Protein AF-A0A9X9QB21-F1 (afdb_monomer_lite)

Sequence (89 aa):
WLNSLLEESQASLHLVIRQAAANIQETGFQLIEFLSSFPAQVGLLGIQMIWTRDSEEALRNAKFDKRIMQKTNQSFLELLNTLIGITTK

Structure (mmCIF, N/CA/C/O backbone):
data_AF-A0A9X9QB21-F1
#
_entry.id   AF-A0A9X9QB21-F1
#
loop_
_atom_site.group_PDB
_atom_site.id
_atom_site.type_symbol
_atom_site.label_atom_id
_atom_site.label_alt_id
_atom_site.label_comp_id
_atom_site.label_asym_id
_atom_site.label_entity_id
_atom_site.label_seq_id
_atom_site.pdbx_PDB_ins_code
_atom_site.Cartn_x
_atom_site.Cartn_y
_atom_site.Cartn_z
_atom_site.occupancy
_atom_site.B_iso_or_equiv
_atom_site.auth_seq_id
_atom_site.auth_comp_id
_atom_site.auth_asym_id
_atom_site.auth_atom_i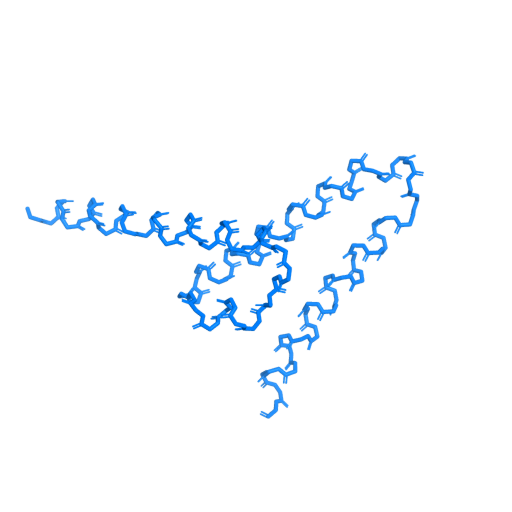d
_atom_site.pdbx_PDB_model_num
ATOM 1 N N . TRP A 1 1 ? 26.763 7.638 -21.528 1.00 89.81 1 TRP A N 1
ATOM 2 C CA . TRP A 1 1 ? 25.749 6.603 -21.803 1.00 89.81 1 TRP A CA 1
ATOM 3 C C . TRP A 1 1 ? 25.302 5.904 -20.524 1.00 89.81 1 TRP A C 1
ATOM 5 O O . TRP A 1 1 ? 24.109 5.898 -20.288 1.00 89.81 1 TRP A O 1
ATOM 15 N N . LEU A 1 2 ? 26.204 5.391 -19.669 1.00 93.44 2 LEU A N 1
ATOM 16 C CA . LEU A 1 2 ? 25.810 4.734 -18.409 1.00 93.44 2 LEU A CA 1
ATOM 17 C C . LEU A 1 2 ? 25.079 5.687 -17.446 1.00 93.44 2 LEU A C 1
ATOM 19 O O . LEU A 1 2 ? 24.017 5.343 -16.948 1.00 93.44 2 LEU A O 1
ATOM 23 N N . ASN A 1 3 ? 25.603 6.902 -17.245 1.00 95.50 3 ASN A N 1
ATOM 24 C CA . ASN A 1 3 ? 24.934 7.903 -16.402 1.00 95.50 3 ASN A CA 1
ATOM 25 C C . ASN A 1 3 ? 23.575 8.312 -16.975 1.00 95.50 3 ASN A C 1
ATOM 27 O O . ASN A 1 3 ? 22.597 8.327 -16.248 1.00 95.50 3 ASN A O 1
ATOM 31 N N . SER A 1 4 ? 23.493 8.545 -18.287 1.00 96.00 4 SER A N 1
ATOM 32 C CA . SER A 1 4 ? 22.224 8.852 -18.955 1.00 96.00 4 SER A CA 1
ATOM 33 C C . SER A 1 4 ? 21.213 7.709 -18.806 1.00 96.00 4 SER A C 1
ATOM 35 O O . SER A 1 4 ? 20.052 7.949 -18.520 1.00 96.00 4 SER A O 1
ATOM 37 N N . LEU A 1 5 ? 21.652 6.451 -18.927 1.00 96.19 5 LEU A N 1
ATOM 38 C CA . LEU A 1 5 ? 20.797 5.287 -18.689 1.00 96.19 5 LEU A CA 1
ATOM 39 C C . LEU A 1 5 ? 20.325 5.210 -17.229 1.00 96.19 5 LEU A C 1
ATOM 41 O O . LEU A 1 5 ? 19.178 4.851 -16.975 1.00 96.19 5 LEU A O 1
ATOM 45 N N . LEU A 1 6 ? 21.197 5.535 -16.272 1.00 95.88 6 LEU A N 1
ATOM 46 C CA . LEU A 1 6 ? 20.849 5.576 -14.854 1.00 95.88 6 LEU A CA 1
ATOM 47 C C . LEU A 1 6 ? 19.803 6.661 -14.565 1.00 95.88 6 LEU A C 1
ATOM 49 O O . LEU A 1 6 ? 18.823 6.375 -13.883 1.00 95.88 6 LEU A O 1
ATOM 53 N N . GLU A 1 7 ? 19.990 7.867 -15.101 1.00 97.44 7 GLU A N 1
ATOM 54 C CA . GLU A 1 7 ? 19.050 8.986 -14.958 1.00 97.44 7 GLU A CA 1
ATOM 55 C C . GLU A 1 7 ? 17.674 8.633 -15.535 1.00 97.44 7 GLU A C 1
ATOM 57 O O . GLU A 1 7 ? 16.663 8.782 -14.848 1.00 97.44 7 GLU A O 1
ATOM 62 N N . GLU A 1 8 ? 17.631 8.068 -16.744 1.00 96.81 8 GLU A N 1
ATOM 63 C CA . GLU A 1 8 ? 16.380 7.631 -17.376 1.00 96.81 8 GLU A CA 1
ATOM 64 C C . GLU A 1 8 ? 15.703 6.489 -16.603 1.00 96.81 8 GLU A C 1
ATOM 66 O O . GLU A 1 8 ? 14.486 6.488 -16.411 1.00 96.81 8 GLU A O 1
ATOM 71 N N . SER A 1 9 ? 16.482 5.531 -16.091 1.00 94.62 9 SER A N 1
ATOM 72 C CA . SER A 1 9 ? 15.961 4.443 -15.255 1.00 94.62 9 SER A CA 1
ATOM 73 C C . SER A 1 9 ? 15.332 4.973 -13.961 1.00 94.62 9 SER A C 1
ATOM 75 O O . SER A 1 9 ? 14.224 4.576 -13.593 1.00 94.62 9 SER A O 1
ATOM 77 N N . GLN A 1 10 ? 15.990 5.929 -13.296 1.00 96.00 10 GLN A N 1
ATOM 78 C CA . GLN A 1 10 ? 15.459 6.581 -12.096 1.00 96.00 10 GLN A CA 1
ATOM 79 C C . GLN A 1 10 ? 14.204 7.406 -12.397 1.00 96.00 10 GLN A C 1
ATOM 81 O O . GLN A 1 10 ? 13.234 7.340 -11.639 1.00 96.00 10 GLN A O 1
ATOM 86 N N . ALA A 1 11 ? 14.191 8.156 -13.502 1.00 97.19 11 ALA A N 1
ATOM 87 C CA . ALA A 1 11 ? 13.032 8.938 -13.924 1.00 97.19 11 ALA A CA 1
ATOM 88 C C . ALA A 1 11 ? 11.820 8.038 -14.214 1.00 97.19 11 ALA A C 1
ATOM 90 O O . ALA A 1 11 ? 10.717 8.307 -13.728 1.00 97.19 11 ALA A O 1
ATOM 91 N N . SER A 1 12 ? 12.040 6.934 -14.932 1.00 96.62 12 SER A N 1
ATOM 92 C CA . SER A 1 12 ? 11.018 5.923 -15.212 1.00 96.62 12 SER A CA 1
ATOM 93 C C . SER A 1 12 ? 10.478 5.291 -13.925 1.00 96.62 12 SER A C 1
ATOM 95 O O . SER A 1 12 ? 9.265 5.263 -13.709 1.00 96.62 12 SER A O 1
ATOM 97 N N . LEU A 1 13 ? 11.359 4.882 -13.002 1.00 96.19 13 LEU A N 1
ATOM 98 C CA . LEU A 1 13 ? 10.946 4.328 -11.710 1.00 96.19 13 LEU A CA 1
ATOM 99 C C . LEU A 1 13 ? 10.118 5.332 -10.894 1.00 96.19 13 LEU A C 1
ATOM 101 O O . LEU A 1 13 ? 9.072 4.972 -10.352 1.00 96.19 13 LEU A O 1
ATOM 105 N N . HIS A 1 14 ? 10.542 6.597 -10.829 1.00 97.00 14 HIS A N 1
ATOM 106 C CA . HIS A 1 14 ? 9.783 7.645 -10.146 1.00 97.00 14 HIS A CA 1
ATOM 107 C C . HIS A 1 14 ? 8.397 7.859 -10.758 1.00 97.00 14 HIS A C 1
ATOM 109 O O . HIS A 1 14 ? 7.439 8.086 -10.014 1.00 97.00 14 HIS A O 1
ATOM 115 N N . LEU A 1 15 ? 8.267 7.779 -12.084 1.00 97.75 15 LEU A N 1
ATOM 116 C CA . LEU A 1 15 ? 6.973 7.879 -12.752 1.00 97.75 15 LEU A CA 1
ATOM 117 C C . LEU A 1 15 ? 6.046 6.731 -12.334 1.00 97.75 15 LEU A C 1
ATOM 119 O O . LEU A 1 15 ? 4.905 6.986 -11.949 1.00 97.75 15 LEU A O 1
ATOM 123 N N . VAL A 1 16 ? 6.550 5.495 -12.336 1.00 97.50 16 VAL A N 1
ATOM 124 C CA . VAL A 1 16 ? 5.779 4.309 -11.931 1.00 97.50 16 VAL A CA 1
ATOM 125 C C . VAL A 1 16 ? 5.353 4.400 -10.461 1.00 97.50 16 VAL A C 1
ATOM 127 O O . VAL A 1 16 ? 4.196 4.137 -10.141 1.00 97.50 16 VAL A O 1
ATOM 130 N N . ILE A 1 17 ? 6.240 4.849 -9.564 1.00 97.44 17 ILE A N 1
ATOM 131 C CA . ILE A 1 17 ? 5.902 5.065 -8.145 1.00 97.44 17 ILE A CA 1
ATOM 132 C C . ILE A 1 17 ? 4.813 6.134 -7.992 1.00 97.44 17 ILE A C 1
ATOM 134 O O . ILE A 1 17 ? 3.890 5.958 -7.199 1.00 97.44 17 ILE A O 1
ATOM 138 N N . ARG A 1 18 ? 4.882 7.236 -8.751 1.00 97.06 18 ARG A N 1
ATOM 139 C CA . ARG A 1 18 ? 3.851 8.290 -8.716 1.00 97.06 18 ARG A CA 1
ATOM 140 C C . ARG A 1 18 ? 2.497 7.791 -9.206 1.00 97.06 18 ARG A C 1
ATOM 142 O O . ARG A 1 18 ? 1.484 8.134 -8.606 1.00 97.06 18 ARG A O 1
ATOM 149 N N . GLN A 1 19 ? 2.478 6.988 -10.266 1.00 97.00 19 GLN A N 1
ATOM 150 C CA . GLN A 1 19 ? 1.250 6.369 -10.768 1.00 97.00 19 GLN A CA 1
ATOM 151 C C . GLN A 1 19 ? 0.646 5.425 -9.727 1.00 97.00 19 GLN A C 1
ATOM 153 O O . GLN A 1 19 ? -0.545 5.521 -9.443 1.00 97.00 19 GLN A O 1
ATOM 158 N N . ALA A 1 20 ? 1.469 4.588 -9.091 1.00 97.12 20 ALA A N 1
ATOM 159 C CA . ALA A 1 20 ? 1.020 3.731 -7.999 1.00 97.12 20 ALA A CA 1
ATOM 160 C C . ALA A 1 20 ? 0.447 4.550 -6.829 1.00 97.12 20 ALA A C 1
ATOM 162 O O . ALA A 1 20 ? -0.635 4.243 -6.334 1.00 97.12 20 ALA A O 1
ATOM 163 N N . ALA A 1 21 ? 1.127 5.631 -6.433 1.00 96.69 21 ALA A N 1
ATOM 164 C CA . ALA A 1 21 ? 0.681 6.523 -5.364 1.00 96.69 21 ALA A CA 1
ATOM 165 C C . ALA A 1 21 ? -0.644 7.243 -5.682 1.00 96.69 21 ALA A C 1
ATOM 167 O O . ALA A 1 21 ? -1.421 7.511 -4.768 1.00 96.69 21 ALA A O 1
ATOM 168 N N . ALA A 1 22 ? -0.913 7.552 -6.953 1.00 96.31 22 ALA A N 1
ATOM 169 C CA . ALA A 1 22 ? -2.203 8.091 -7.379 1.00 96.31 22 ALA A CA 1
ATOM 170 C C . ALA A 1 22 ? -3.298 7.014 -7.335 1.00 96.31 22 ALA A C 1
ATOM 172 O O . ALA A 1 22 ? -4.380 7.259 -6.808 1.00 96.31 22 ALA A O 1
ATOM 173 N N . ASN A 1 23 ? -2.992 5.804 -7.809 1.00 96.19 23 ASN A N 1
ATOM 174 C CA . ASN A 1 23 ? -3.962 4.717 -7.894 1.00 96.19 23 ASN A CA 1
ATOM 175 C C . ASN A 1 23 ? -4.467 4.254 -6.512 1.00 96.19 23 ASN A C 1
ATOM 177 O O . ASN A 1 23 ? -5.661 4.029 -6.338 1.00 96.19 23 ASN A O 1
ATOM 181 N N . ILE A 1 24 ? -3.607 4.226 -5.482 1.00 95.94 24 ILE A N 1
ATOM 182 C CA . ILE A 1 24 ? -4.020 3.909 -4.094 1.00 95.94 24 ILE A CA 1
ATOM 183 C C . ILE A 1 24 ? -4.954 4.958 -3.451 1.00 95.94 24 ILE A C 1
ATOM 185 O O . ILE A 1 24 ? -5.405 4.779 -2.314 1.00 95.94 24 ILE A O 1
ATOM 189 N N . GLN A 1 25 ? -5.192 6.093 -4.116 1.00 93.31 25 GLN A N 1
ATOM 190 C CA . GLN A 1 25 ? -6.109 7.147 -3.667 1.00 93.31 25 GLN A CA 1
ATOM 191 C C . GLN A 1 25 ? -7.434 7.140 -4.441 1.00 93.31 25 GLN A C 1
ATOM 193 O O . GLN A 1 25 ? -8.342 7.897 -4.096 1.00 93.31 25 GLN A O 1
ATOM 198 N N . GLU A 1 26 ? -7.565 6.307 -5.476 1.00 92.88 26 GLU A N 1
ATOM 199 C CA . GLU A 1 26 ? -8.776 6.238 -6.287 1.00 92.88 26 GLU A CA 1
ATOM 200 C C . GLU A 1 26 ? -9.952 5.644 -5.504 1.00 92.88 26 GLU A C 1
ATOM 202 O O . GLU A 1 26 ? -9.822 4.733 -4.680 1.00 92.88 26 GLU A O 1
ATOM 207 N N . THR A 1 27 ? -11.148 6.162 -5.785 1.00 88.50 27 THR A N 1
ATOM 208 C CA . THR A 1 27 ? -12.379 5.598 -5.228 1.00 88.50 27 THR A CA 1
ATOM 209 C C . THR A 1 27 ? -12.624 4.232 -5.861 1.00 88.50 27 THR A C 1
ATOM 211 O O . THR A 1 27 ? -12.696 4.124 -7.080 1.00 88.50 27 THR A O 1
ATOM 214 N N . GLY A 1 28 ? -12.780 3.196 -5.037 1.00 88.38 28 GLY A N 1
ATOM 215 C CA . GLY A 1 28 ? -12.949 1.823 -5.523 1.00 88.38 28 GLY A CA 1
ATOM 216 C C . GLY A 1 28 ? -11.644 1.042 -5.687 1.00 88.38 28 GLY A C 1
ATOM 217 O O . GLY A 1 28 ? -11.657 0.018 -6.362 1.00 88.38 28 GLY A O 1
ATOM 218 N N . PHE A 1 29 ? -10.549 1.495 -5.063 1.00 92.75 29 PHE A N 1
ATOM 219 C CA . PHE A 1 29 ? -9.272 0.780 -5.007 1.00 92.75 29 PHE A CA 1
ATOM 220 C C . PHE A 1 29 ? -9.438 -0.731 -4.766 1.00 92.75 29 PHE A C 1
ATOM 222 O O . PHE A 1 29 ? -10.024 -1.158 -3.766 1.00 92.75 29 PHE A O 1
ATOM 229 N N . GLN A 1 30 ? -8.865 -1.538 -5.662 1.00 93.69 30 GLN A N 1
ATOM 230 C CA . GLN A 1 30 ? -8.820 -2.993 -5.545 1.00 93.69 30 GLN A CA 1
ATOM 231 C C . GLN A 1 30 ? -7.376 -3.457 -5.356 1.00 93.69 30 GLN A C 1
ATOM 233 O O . GLN A 1 30 ? -6.564 -3.408 -6.278 1.00 93.69 30 GLN A O 1
ATOM 238 N N . LEU A 1 31 ? -7.063 -3.962 -4.158 1.00 94.62 31 LEU A N 1
ATOM 239 C CA . LEU A 1 31 ? -5.702 -4.362 -3.777 1.00 94.62 31 LEU A CA 1
ATOM 240 C C . LEU A 1 31 ? -5.063 -5.341 -4.771 1.00 94.62 31 LEU A C 1
ATOM 242 O O . LEU A 1 31 ? -3.877 -5.246 -5.065 1.00 94.62 31 LEU A O 1
ATOM 246 N N . ILE A 1 32 ? -5.839 -6.300 -5.269 1.00 95.12 32 ILE A N 1
ATOM 247 C CA . ILE A 1 32 ? -5.305 -7.405 -6.070 1.00 95.12 32 ILE A CA 1
ATOM 248 C C . ILE A 1 32 ? -4.996 -6.962 -7.490 1.00 95.12 32 ILE A C 1
ATOM 250 O O . ILE A 1 32 ? -3.928 -7.272 -8.012 1.00 95.12 32 ILE A O 1
ATOM 254 N N . GLU A 1 33 ? -5.893 -6.175 -8.074 1.00 95.56 33 GLU A N 1
ATOM 255 C CA . GLU A 1 33 ? -5.668 -5.542 -9.367 1.00 95.56 33 GLU A CA 1
ATOM 256 C C . GLU A 1 33 ? -4.448 -4.616 -9.305 1.00 95.56 33 GLU A C 1
ATOM 258 O O . GLU A 1 33 ? -3.546 -4.731 -10.139 1.00 95.56 33 GLU A O 1
ATOM 263 N N . PHE A 1 34 ? -4.349 -3.794 -8.254 1.00 96.88 34 PHE A N 1
ATOM 264 C CA . PHE A 1 34 ? -3.194 -2.935 -8.007 1.00 96.88 34 PHE A CA 1
ATOM 265 C C . PHE A 1 34 ? -1.880 -3.732 -7.960 1.00 96.88 34 PHE A C 1
ATOM 267 O O . PHE A 1 34 ? -0.945 -3.434 -8.703 1.00 96.88 34 PHE A O 1
ATOM 274 N N . LEU A 1 35 ? -1.809 -4.787 -7.143 1.00 95.94 35 LEU A N 1
ATOM 275 C CA . LEU A 1 35 ? -0.596 -5.603 -7.014 1.00 95.94 35 LEU A CA 1
ATOM 276 C C . LEU A 1 35 ? -0.242 -6.375 -8.289 1.00 95.94 35 LEU A C 1
ATOM 278 O O . LEU A 1 35 ? 0.931 -6.667 -8.505 1.00 95.94 35 LEU A O 1
ATOM 282 N N . SER A 1 36 ? -1.227 -6.690 -9.133 1.00 95.44 36 SER A N 1
ATOM 283 C CA . SER A 1 36 ? -0.989 -7.306 -10.443 1.00 95.44 36 SER A CA 1
ATOM 284 C C . SER A 1 36 ? -0.533 -6.308 -11.515 1.00 95.44 36 SER A C 1
ATOM 286 O O . SER A 1 36 ? 0.125 -6.704 -12.476 1.00 95.44 36 SER A O 1
ATOM 288 N N . SER A 1 37 ? -0.852 -5.021 -11.342 1.00 96.12 37 SER A N 1
ATOM 289 C CA . SER A 1 37 ? -0.584 -3.958 -12.321 1.00 96.12 37 SER A CA 1
ATOM 290 C C . SER A 1 37 ? 0.787 -3.301 -12.148 1.00 96.12 37 SER A C 1
ATOM 292 O O . SER A 1 37 ? 1.322 -2.733 -13.100 1.00 96.12 37 SER A O 1
ATOM 294 N N . PHE A 1 38 ? 1.372 -3.372 -10.949 1.00 95.88 38 PHE A N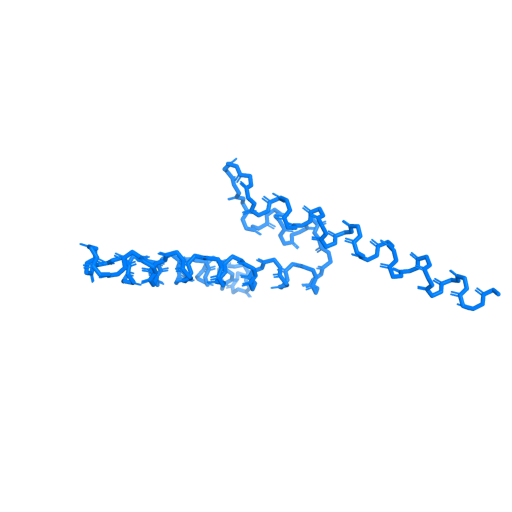 1
ATOM 295 C CA . PHE A 1 38 ? 2.653 -2.739 -10.633 1.00 95.88 38 PHE A CA 1
ATOM 296 C C . PHE A 1 38 ? 3.755 -3.764 -10.329 1.00 95.88 38 PHE A C 1
ATOM 298 O O . PHE A 1 38 ? 3.477 -4.843 -9.806 1.00 95.88 38 PHE A O 1
ATOM 305 N N . PRO A 1 39 ? 5.037 -3.429 -10.582 1.00 97.06 39 PRO A N 1
ATOM 306 C CA . PRO A 1 39 ? 6.156 -4.258 -10.142 1.00 97.06 39 PRO A CA 1
ATOM 307 C C . PRO A 1 39 ? 6.086 -4.534 -8.638 1.00 97.06 39 PRO A C 1
ATOM 309 O O . PRO A 1 39 ? 5.765 -3.635 -7.863 1.00 97.06 39 PRO A O 1
ATOM 312 N N . ALA A 1 40 ? 6.467 -5.737 -8.205 1.00 94.88 40 ALA A N 1
ATOM 313 C CA . ALA A 1 40 ? 6.287 -6.187 -6.820 1.00 94.88 40 ALA A CA 1
ATOM 314 C C . ALA A 1 40 ? 6.829 -5.210 -5.755 1.00 94.88 40 ALA A C 1
ATOM 316 O O . ALA A 1 40 ? 6.183 -4.988 -4.734 1.00 94.88 40 ALA A O 1
ATOM 317 N N . GLN A 1 41 ? 7.987 -4.582 -5.996 1.00 96.00 41 GLN A N 1
ATOM 318 C CA . GLN A 1 41 ? 8.556 -3.587 -5.075 1.00 96.00 41 GLN A CA 1
ATOM 319 C C . GLN A 1 41 ? 7.717 -2.305 -4.995 1.00 96.00 41 GLN A C 1
ATOM 321 O O . GLN A 1 41 ? 7.553 -1.746 -3.914 1.00 96.00 41 GLN A O 1
ATOM 326 N N . VAL A 1 42 ? 7.154 -1.857 -6.120 1.00 97.56 42 VAL A N 1
ATOM 327 C CA . VAL A 1 42 ? 6.247 -0.702 -6.159 1.00 97.56 42 VAL A CA 1
ATOM 328 C C . VAL A 1 42 ? 4.902 -1.060 -5.524 1.00 97.56 42 VAL A C 1
ATOM 330 O O . VAL A 1 42 ? 4.354 -0.258 -4.775 1.00 97.56 42 VAL A O 1
ATOM 333 N N . GLY A 1 43 ? 4.408 -2.281 -5.744 1.00 97.00 43 GLY A N 1
ATOM 334 C CA . GLY A 1 43 ? 3.220 -2.801 -5.067 1.00 97.00 43 GLY A CA 1
ATOM 335 C C . GLY A 1 43 ? 3.380 -2.816 -3.542 1.00 97.00 43 GLY A C 1
ATOM 336 O O . GLY A 1 43 ? 2.519 -2.312 -2.821 1.00 97.00 43 GLY A O 1
ATOM 337 N N . LEU A 1 44 ? 4.520 -3.309 -3.041 1.00 96.44 44 LEU A N 1
ATOM 338 C CA . LEU A 1 44 ? 4.845 -3.277 -1.611 1.00 96.44 44 LEU A CA 1
ATOM 339 C C . LEU A 1 44 ? 4.922 -1.841 -1.075 1.00 96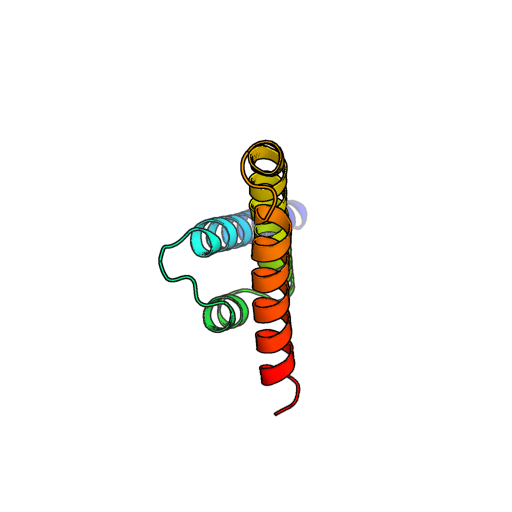.44 44 LEU A C 1
ATOM 341 O O . LEU A 1 44 ? 4.372 -1.557 -0.012 1.00 96.44 44 LEU A O 1
ATOM 345 N N . LEU A 1 45 ? 5.560 -0.933 -1.818 1.00 97.56 45 LEU A N 1
ATOM 346 C CA . LEU A 1 45 ? 5.609 0.484 -1.463 1.00 97.56 45 LEU A CA 1
ATOM 347 C C . LEU A 1 45 ? 4.200 1.101 -1.393 1.00 97.56 45 LEU A C 1
ATOM 349 O O . LEU A 1 45 ? 3.913 1.863 -0.474 1.00 97.56 45 LEU A O 1
ATOM 353 N N . GLY A 1 46 ? 3.298 0.736 -2.306 1.00 97.38 46 GLY A N 1
ATOM 354 C CA . GLY A 1 46 ? 1.897 1.158 -2.262 1.00 97.38 46 GLY A CA 1
ATOM 355 C C . GLY A 1 46 ? 1.173 0.696 -0.996 1.00 97.38 46 GLY A C 1
ATOM 356 O O . GLY A 1 46 ? 0.494 1.496 -0.354 1.00 97.38 46 GLY A O 1
ATOM 357 N N . ILE A 1 47 ? 1.376 -0.559 -0.574 1.00 96.56 47 ILE A N 1
ATOM 358 C CA . ILE A 1 47 ? 0.833 -1.067 0.701 1.00 96.56 47 ILE A CA 1
ATOM 359 C C . ILE A 1 47 ? 1.380 -0.254 1.881 1.00 96.56 47 ILE A C 1
ATOM 361 O O . ILE A 1 47 ? 0.614 0.132 2.765 1.00 96.56 47 ILE A O 1
ATOM 365 N N . GLN A 1 48 ? 2.685 0.039 1.888 1.00 97.38 48 GLN A N 1
ATOM 366 C CA . GLN A 1 48 ? 3.305 0.864 2.929 1.00 97.38 48 GLN A CA 1
ATOM 367 C C . GLN A 1 48 ? 2.686 2.267 2.978 1.00 97.38 48 GLN A C 1
ATOM 369 O O . GLN A 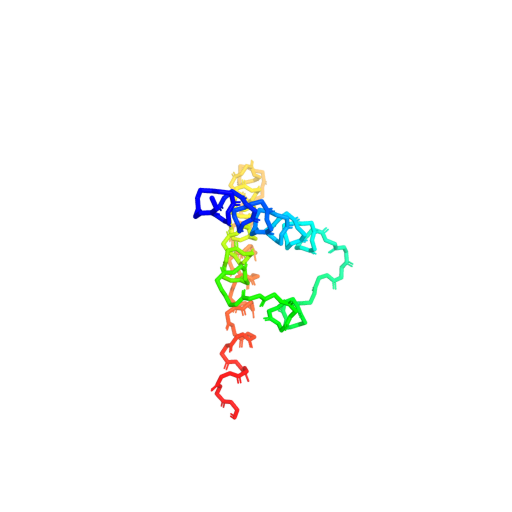1 48 ? 2.352 2.743 4.060 1.00 97.38 48 GLN A O 1
ATOM 374 N N . MET A 1 49 ? 2.466 2.902 1.823 1.00 97.44 49 MET A N 1
ATOM 375 C CA . MET A 1 49 ? 1.819 4.216 1.742 1.00 97.44 49 MET A CA 1
ATOM 376 C C . MET A 1 49 ? 0.392 4.201 2.309 1.00 97.44 49 MET A C 1
ATOM 378 O O . MET A 1 49 ? 0.039 5.114 3.056 1.00 97.44 49 MET A O 1
ATOM 382 N N . ILE A 1 50 ? -0.406 3.169 2.004 1.00 96.56 50 ILE A N 1
ATOM 383 C CA . ILE A 1 50 ? -1.759 2.990 2.565 1.00 96.56 50 ILE A CA 1
ATOM 384 C C . ILE A 1 50 ? -1.687 2.879 4.091 1.00 96.56 50 ILE A C 1
ATOM 386 O O . ILE A 1 50 ? -2.351 3.633 4.801 1.00 96.56 50 ILE A O 1
ATOM 390 N N . TRP A 1 51 ? -0.834 1.986 4.600 1.00 96.69 51 TRP A N 1
ATOM 391 C CA . TRP A 1 51 ? -0.676 1.770 6.039 1.00 96.69 51 TRP A CA 1
ATOM 392 C C . TRP A 1 51 ? -0.261 3.041 6.777 1.00 96.69 51 TRP A C 1
ATOM 394 O O . TRP A 1 51 ? -0.833 3.356 7.822 1.00 96.69 51 TRP A O 1
ATOM 404 N N . THR A 1 52 ? 0.712 3.783 6.245 1.00 97.69 52 THR A N 1
ATOM 405 C CA . THR A 1 52 ? 1.174 5.035 6.853 1.00 97.69 52 THR A CA 1
ATOM 406 C C . THR A 1 52 ? 0.074 6.092 6.847 1.00 97.69 52 THR A C 1
ATOM 408 O O . THR A 1 52 ? -0.235 6.637 7.907 1.00 97.69 52 THR A O 1
ATOM 411 N N . ARG A 1 53 ? -0.560 6.345 5.694 1.00 96.81 53 ARG A N 1
ATOM 412 C CA . ARG A 1 53 ? -1.626 7.349 5.550 1.00 96.81 53 ARG A CA 1
ATOM 413 C C . ARG A 1 53 ? -2.777 7.086 6.520 1.00 96.81 53 ARG A C 1
ATOM 415 O O . ARG A 1 53 ? -3.144 7.973 7.290 1.00 96.81 53 ARG A O 1
ATOM 422 N N . ASP A 1 54 ? -3.311 5.869 6.506 1.00 97.25 54 ASP A N 1
ATOM 423 C CA . ASP A 1 54 ? -4.511 5.526 7.271 1.00 97.25 54 ASP A CA 1
ATOM 424 C C . ASP A 1 54 ? -4.211 5.490 8.779 1.00 97.25 54 ASP A C 1
ATOM 426 O O . ASP A 1 54 ? -5.040 5.898 9.595 1.00 97.25 54 ASP A O 1
ATOM 430 N N . SER A 1 55 ? -2.997 5.076 9.169 1.00 97.88 55 SER A N 1
ATOM 431 C CA . SER A 1 55 ? -2.549 5.140 10.567 1.00 97.88 55 SER A CA 1
ATOM 432 C C . SER A 1 55 ? -2.394 6.577 11.054 1.00 97.88 55 SER A C 1
ATOM 434 O O . SER A 1 55 ? -2.815 6.896 12.167 1.00 97.88 55 SER A O 1
ATOM 436 N N . GLU A 1 56 ? -1.803 7.459 10.244 1.00 98.25 56 GLU A N 1
ATOM 437 C CA . GLU A 1 56 ? -1.669 8.875 10.590 1.00 98.25 56 GLU A CA 1
ATOM 438 C C . GLU A 1 56 ? -3.033 9.551 10.740 1.00 98.25 56 GLU A C 1
ATOM 440 O O . GLU A 1 56 ? -3.249 10.302 11.695 1.00 98.25 56 GLU A O 1
ATOM 445 N N . GLU A 1 57 ? -3.966 9.277 9.829 1.00 97.69 57 GLU A N 1
ATOM 446 C CA . GLU A 1 57 ? -5.329 9.795 9.913 1.00 97.69 57 GLU A CA 1
ATOM 447 C C . GLU A 1 57 ? -6.046 9.286 11.169 1.00 97.69 57 GLU A C 1
ATOM 449 O O . GLU A 1 57 ? -6.648 10.074 11.910 1.00 97.69 57 GLU A O 1
ATOM 454 N N . ALA A 1 58 ? -5.930 7.990 11.466 1.00 98.25 58 ALA A N 1
ATOM 455 C CA . ALA A 1 58 ? -6.501 7.403 12.670 1.00 98.25 58 ALA A CA 1
ATOM 456 C C . ALA A 1 58 ? -5.920 8.041 13.940 1.00 98.25 58 ALA A C 1
ATOM 458 O O . ALA A 1 58 ? -6.675 8.447 14.825 1.00 98.25 58 ALA A O 1
ATOM 459 N N . LEU A 1 59 ? -4.597 8.218 14.010 1.00 98.12 59 LEU A N 1
ATOM 460 C CA . LEU A 1 59 ? -3.923 8.856 15.144 1.00 98.12 59 LEU A CA 1
ATOM 461 C C . LEU A 1 59 ? -4.371 10.308 15.340 1.00 98.12 59 LEU A C 1
ATOM 463 O O . LEU A 1 59 ? -4.651 10.716 16.470 1.00 98.12 59 LEU A O 1
ATOM 467 N N . ARG A 1 60 ? -4.500 11.086 14.257 1.00 98.00 60 ARG A N 1
ATOM 468 C CA . ARG A 1 60 ? -4.993 12.476 14.316 1.00 98.00 60 ARG A CA 1
ATOM 469 C C . ARG A 1 60 ? -6.415 12.557 14.879 1.00 98.00 60 ARG A C 1
ATOM 471 O O . ARG A 1 60 ? -6.732 13.502 15.610 1.00 98.00 60 ARG A O 1
ATOM 478 N N . ASN A 1 61 ? -7.245 11.559 14.578 1.00 97.81 61 ASN A N 1
ATOM 479 C CA . ASN A 1 61 ? -8.649 11.493 14.983 1.00 97.81 61 ASN A CA 1
ATOM 480 C C . ASN A 1 61 ? -8.896 10.736 16.300 1.00 97.81 61 ASN A C 1
ATOM 482 O O . ASN A 1 61 ? -9.980 10.856 16.874 1.00 97.81 61 ASN A O 1
ATOM 486 N N . ALA A 1 62 ? -7.903 10.022 16.836 1.00 97.56 62 ALA A N 1
ATOM 487 C CA . ALA A 1 62 ? -8.047 9.171 18.023 1.00 97.56 62 ALA A CA 1
ATOM 488 C C . ALA A 1 62 ? -8.470 9.931 19.292 1.00 97.56 62 ALA A C 1
ATOM 490 O O . ALA A 1 62 ? -9.109 9.365 20.180 1.00 97.56 62 ALA A O 1
ATOM 491 N N . LYS A 1 63 ? -8.162 11.233 19.372 1.00 96.75 63 LYS A N 1
ATOM 492 C CA . LYS A 1 63 ? -8.631 12.110 20.459 1.00 96.75 63 LYS A CA 1
ATOM 493 C C . LYS A 1 63 ? -10.150 12.323 20.460 1.00 96.75 63 LYS A C 1
ATOM 495 O O . LYS A 1 63 ? -10.709 12.636 21.508 1.00 96.75 63 LYS A O 1
ATOM 500 N N . PHE A 1 64 ? -10.802 12.172 19.308 1.00 97.56 64 PHE A N 1
ATOM 501 C CA . PHE A 1 64 ? -12.235 12.408 19.130 1.00 97.56 64 PHE A CA 1
ATOM 502 C C . PHE A 1 64 ? -13.020 11.100 18.980 1.00 97.56 64 PHE A C 1
ATOM 504 O O . PHE A 1 64 ? -14.072 10.952 19.597 1.00 97.56 64 PHE A O 1
ATOM 511 N N . ASP A 1 65 ? -12.494 10.127 18.227 1.00 97.56 65 ASP A N 1
ATOM 512 C CA . ASP A 1 65 ? -13.066 8.781 18.107 1.00 97.56 65 ASP A CA 1
ATOM 513 C C . ASP A 1 65 ? -12.135 7.752 18.764 1.00 97.56 65 ASP A C 1
ATOM 515 O O . ASP A 1 65 ? -11.140 7.321 18.188 1.00 97.56 65 ASP A O 1
ATOM 519 N N . LYS A 1 66 ? -12.500 7.289 19.965 1.00 95.50 66 LYS A N 1
ATOM 520 C CA . LYS A 1 66 ? -11.727 6.280 20.714 1.00 95.50 66 LYS A CA 1
ATOM 521 C C . LYS A 1 66 ? -11.658 4.914 20.019 1.00 95.50 66 LYS A C 1
ATOM 523 O O . LYS A 1 66 ? -10.840 4.084 20.411 1.00 95.50 66 LYS A O 1
ATOM 528 N N . ARG A 1 67 ? -12.520 4.647 19.032 1.00 97.69 67 ARG A N 1
ATOM 529 C CA . ARG A 1 67 ? -12.565 3.378 18.288 1.00 97.69 67 ARG A CA 1
ATOM 530 C C . ARG A 1 67 ? -11.846 3.453 16.944 1.00 97.69 67 ARG A C 1
ATOM 532 O O . ARG A 1 67 ? -11.674 2.405 16.328 1.00 97.69 67 ARG A O 1
ATOM 539 N N . ILE A 1 68 ? -11.412 4.632 16.484 1.00 98.31 68 ILE A N 1
ATOM 540 C CA . ILE A 1 68 ? -10.833 4.781 15.138 1.00 98.31 68 ILE A CA 1
ATOM 541 C C . ILE A 1 68 ? -9.610 3.885 14.935 1.00 98.31 68 ILE A C 1
ATOM 543 O O . ILE A 1 68 ? -9.546 3.172 13.946 1.00 98.31 68 ILE A O 1
ATOM 547 N N . MET A 1 69 ? -8.719 3.802 15.928 1.00 98.00 69 MET A N 1
ATOM 548 C CA . MET A 1 69 ? -7.536 2.938 15.860 1.00 98.00 69 MET A CA 1
ATOM 549 C C . MET A 1 69 ? -7.904 1.458 15.704 1.00 98.00 69 MET A C 1
ATOM 551 O O . MET A 1 69 ? -7.259 0.737 14.949 1.00 98.00 69 MET A O 1
ATOM 555 N N . GLN A 1 70 ? -8.959 1.003 16.390 1.00 98.00 70 GLN A N 1
ATOM 556 C CA . GLN A 1 70 ? -9.441 -0.376 16.273 1.00 98.00 70 GLN A CA 1
ATOM 557 C C . GLN A 1 70 ? -10.035 -0.637 14.887 1.00 98.00 70 GLN A C 1
ATOM 559 O O . GLN A 1 70 ? -9.752 -1.675 14.296 1.00 98.00 70 GLN A O 1
ATOM 564 N N . LYS A 1 71 ? -10.817 0.313 14.355 1.00 98.06 71 LYS A N 1
ATOM 565 C CA . LYS A 1 71 ? -11.385 0.228 13.001 1.00 98.06 71 LYS A CA 1
ATOM 566 C C . LYS A 1 71 ? -10.282 0.171 11.941 1.00 98.06 71 LYS A C 1
ATOM 568 O O . LYS A 1 71 ? -10.298 -0.730 11.115 1.00 98.06 71 LYS A O 1
ATOM 573 N N . THR A 1 72 ? -9.296 1.064 12.011 1.00 98.06 72 THR A N 1
ATOM 574 C CA . THR A 1 72 ? -8.159 1.088 11.078 1.00 98.06 72 THR A CA 1
ATOM 575 C C . THR A 1 72 ? -7.345 -0.203 11.143 1.00 98.06 72 THR A C 1
ATOM 577 O O . THR A 1 72 ? -7.019 -0.781 10.110 1.00 98.06 72 THR A O 1
ATOM 580 N N . ASN A 1 73 ? -7.083 -0.726 12.345 1.00 97.62 73 ASN A N 1
ATOM 581 C CA . ASN A 1 73 ? -6.412 -2.017 12.492 1.00 97.62 73 ASN A CA 1
ATOM 582 C C . ASN A 1 73 ? -7.230 -3.173 11.892 1.00 97.62 73 ASN A C 1
ATOM 584 O O . ASN A 1 73 ? -6.661 -4.075 11.283 1.00 97.62 73 ASN A O 1
ATOM 588 N N . GLN A 1 74 ? -8.558 -3.145 12.032 1.00 98.19 74 GLN A N 1
ATOM 589 C CA . GLN A 1 74 ? -9.428 -4.138 11.404 1.00 98.19 74 GLN A CA 1
ATOM 590 C C . GLN A 1 74 ? -9.329 -4.082 9.870 1.00 98.19 74 GLN A C 1
ATOM 592 O O . GLN A 1 74 ? -9.178 -5.129 9.244 1.00 98.19 74 GLN A O 1
ATOM 597 N N . SER A 1 75 ? -9.299 -2.888 9.271 1.00 96.12 75 SER A N 1
ATOM 598 C CA . SER A 1 75 ? -9.054 -2.721 7.829 1.00 96.12 75 SER A CA 1
ATOM 599 C C . SER A 1 75 ? -7.699 -3.296 7.391 1.00 96.12 75 SER A C 1
ATOM 601 O O . SER A 1 75 ? -7.608 -3.954 6.355 1.00 96.12 75 SER A O 1
ATOM 603 N N . PHE A 1 76 ? -6.640 -3.122 8.189 1.00 96.69 76 PHE A N 1
ATOM 604 C CA . PHE A 1 76 ? -5.333 -3.725 7.894 1.00 96.69 76 PHE A CA 1
ATOM 605 C C . PHE A 1 76 ? -5.340 -5.254 7.996 1.00 96.69 76 PHE A C 1
ATOM 607 O O . PHE A 1 76 ? -4.688 -5.924 7.192 1.00 96.69 76 PHE A O 1
ATOM 614 N N . LEU A 1 77 ? -6.095 -5.820 8.941 1.00 97.62 77 LEU A N 1
ATOM 615 C CA . LEU A 1 77 ? -6.282 -7.269 9.038 1.00 97.62 77 LEU A CA 1
ATOM 616 C C . LEU A 1 77 ? -7.042 -7.826 7.828 1.00 97.62 77 LEU A C 1
ATOM 618 O O . LEU A 1 77 ? -6.697 -8.896 7.333 1.00 97.62 77 LEU A O 1
ATOM 622 N N . GLU A 1 78 ? -8.050 -7.117 7.325 1.00 96.19 78 GLU A N 1
ATOM 623 C CA . GLU A 1 78 ? -8.767 -7.497 6.099 1.00 96.19 78 GLU A CA 1
ATOM 624 C C . GLU A 1 78 ? -7.842 -7.481 4.874 1.00 96.19 78 GLU A C 1
ATOM 626 O O . GLU A 1 78 ? -7.831 -8.441 4.095 1.00 96.19 78 GLU A O 1
ATOM 631 N N . LEU A 1 79 ? -6.994 -6.452 4.751 1.00 95.12 79 LEU A N 1
ATOM 632 C CA . LEU A 1 79 ? -5.952 -6.377 3.723 1.00 95.12 79 LEU A CA 1
ATOM 633 C C . LEU A 1 79 ? -5.024 -7.599 3.804 1.00 95.12 79 LEU A C 1
ATOM 635 O O . LEU A 1 79 ? -4.841 -8.302 2.808 1.00 95.12 79 LEU A O 1
ATOM 639 N N . LEU A 1 80 ? -4.489 -7.900 4.991 1.00 96.00 80 LEU A N 1
ATOM 640 C CA . LEU A 1 80 ? -3.601 -9.046 5.209 1.00 96.00 80 LEU A CA 1
ATOM 641 C C . LEU A 1 80 ? -4.273 -10.377 4.850 1.00 96.00 80 LEU A C 1
ATOM 643 O O . LEU A 1 80 ? -3.686 -11.191 4.140 1.00 96.00 80 LEU A O 1
ATOM 647 N N . ASN A 1 81 ? -5.506 -10.597 5.304 1.00 96.00 81 ASN A N 1
ATOM 648 C CA . ASN A 1 81 ? -6.240 -11.828 5.011 1.00 96.00 81 ASN A CA 1
ATOM 649 C C . ASN A 1 81 ? -6.522 -11.991 3.513 1.00 96.00 81 ASN A C 1
ATOM 651 O O . ASN A 1 81 ? -6.483 -13.110 3.002 1.00 96.00 81 ASN A O 1
ATOM 655 N N . THR A 1 82 ? -6.737 -10.889 2.792 1.00 94.50 82 THR A N 1
ATOM 656 C CA . THR A 1 82 ? -6.875 -10.915 1.329 1.00 94.50 82 THR A CA 1
ATOM 657 C C . THR A 1 82 ? -5.582 -11.404 0.664 1.00 94.50 82 THR A C 1
ATOM 659 O O . THR A 1 82 ? -5.633 -12.257 -0.221 1.00 94.50 82 THR A O 1
ATOM 662 N N . LEU A 1 83 ? -4.417 -10.926 1.120 1.00 94.06 83 LEU A N 1
ATOM 663 C CA . LEU A 1 83 ? -3.111 -11.374 0.613 1.00 94.06 83 LEU A CA 1
ATOM 664 C C . LEU A 1 83 ? -2.839 -12.850 0.930 1.00 94.06 83 LEU A C 1
ATOM 666 O O . LEU A 1 83 ? -2.392 -13.602 0.060 1.00 94.06 83 LEU A O 1
ATOM 670 N N . ILE A 1 84 ? -3.149 -13.283 2.155 1.00 94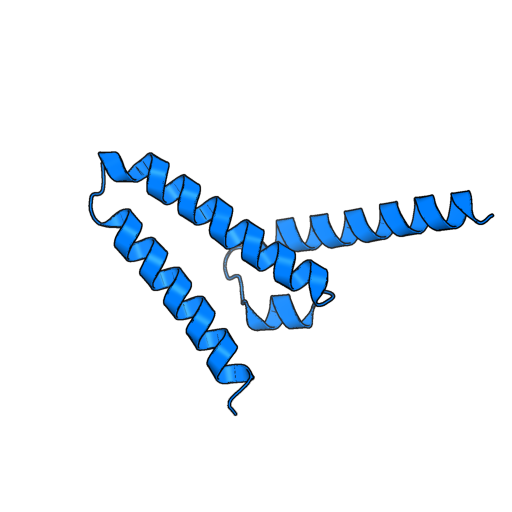.81 84 ILE A N 1
ATOM 671 C CA . ILE A 1 84 ? -3.048 -14.694 2.550 1.00 94.81 84 ILE A CA 1
ATOM 672 C C . ILE A 1 84 ? -3.911 -15.550 1.616 1.00 94.81 84 ILE A C 1
ATOM 674 O O . ILE A 1 84 ? -3.408 -16.495 1.018 1.00 94.81 84 ILE A O 1
ATOM 678 N N . GLY A 1 85 ? -5.169 -15.163 1.390 1.00 94.38 85 GLY A N 1
ATOM 679 C CA . GLY A 1 85 ? -6.104 -15.913 0.547 1.00 94.38 85 GLY A CA 1
ATOM 680 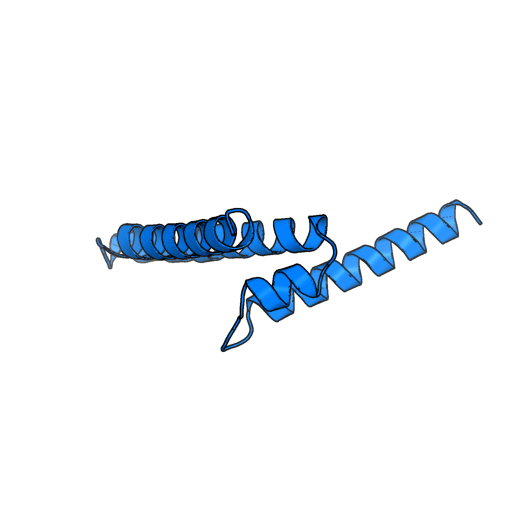C C . GLY A 1 85 ? -5.671 -16.104 -0.913 1.00 94.38 85 GLY A C 1
ATOM 681 O O . GLY A 1 85 ? -6.168 -17.018 -1.567 1.00 94.38 85 GLY A O 1
ATOM 682 N N . ILE A 1 86 ? -4.756 -15.282 -1.432 1.00 90.31 86 ILE A N 1
ATOM 683 C CA . ILE A 1 86 ? -4.165 -15.461 -2.771 1.00 90.31 86 ILE A CA 1
ATOM 684 C C . ILE A 1 86 ? -2.993 -16.433 -2.754 1.00 90.31 86 ILE A C 1
ATOM 686 O O . ILE A 1 86 ? -2.760 -17.129 -3.736 1.00 90.31 86 ILE A O 1
ATOM 690 N N . THR A 1 87 ? -2.246 -16.472 -1.654 1.00 86.88 87 THR A N 1
ATOM 691 C CA . THR A 1 87 ? -1.022 -17.277 -1.541 1.00 86.88 87 THR A CA 1
ATOM 692 C C . THR A 1 87 ? -1.270 -18.684 -1.015 1.00 86.88 87 THR A C 1
ATOM 694 O O . THR A 1 87 ? -0.426 -19.554 -1.205 1.00 86.88 87 THR A O 1
ATOM 697 N N . THR A 1 88 ? -2.416 -18.924 -0.376 1.00 87.75 88 THR A N 1
ATOM 698 C CA . THR A 1 88 ? -2.772 -20.220 0.220 1.00 87.75 88 THR A CA 1
ATOM 699 C C . THR A 1 88 ? -3.871 -20.968 -0.539 1.00 87.75 88 THR A C 1
ATOM 701 O O . THR A 1 88 ? -4.482 -21.871 0.033 1.00 87.75 88 THR A O 1
ATOM 704 N N . LYS A 1 89 ? -4.175 -20.575 -1.781 1.00 55.75 89 LYS A N 1
ATOM 705 C CA . LYS A 1 89 ? -5.066 -21.330 -2.676 1.00 55.75 89 LYS A CA 1
ATOM 706 C C . LYS A 1 89 ? -4.294 -22.318 -3.536 1.00 55.75 89 LYS A C 1
ATOM 708 O O . LYS A 1 89 ? -3.151 -21.991 -3.918 1.00 55.75 89 LYS A O 1
#

Radius of gyration: 16.4 Å; chains: 1; bounding box: 39×34×42 Å

Secondary structure (DSSP, 8-state):
-HHHHHHHHHHHHHHHHHHHHHHTTSTT--HHHHHHHS-HHHHHHHHHHHHHHHHHHHHHHTTT-TTHHHHHHHHHHHHHHHHHHHH--

Organism: Gulo gulo (NCBI:txid48420)

InterPro domains:
  IPR026983 Dynein heavy chain [PTHR46532] (1-88)

Foldseek 3Di:
DVVVVVVVVVVVVVVLLVVLCVLLVDDPRDLVVSCVVGDVVSSVVSVVVLLVVQCVVLVVCCVPPVCSNVVSVVVVVVVVVVVVVVVVD

pLDDT: mean 95.51, std 4.86, range [55.75, 98.31]